Protein AF-A0A352RT41-F1 (afdb_monomer)

Foldseek 3Di:
DVLVVLVVVLVVQLPPPDLDDDDDPSCPPDDPVSSVVSVVSVVVSVVVND

Nearest PDB structures (foldseek):
  5c22-assembly4_D  TM=4.209E-01  e=7.170E+00  Escherichia coli

Structure (mmCIF, N/CA/C/O backbone):
data_AF-A0A352RT41-F1
#
_entry.id   AF-A0A352RT41-F1
#
loop_
_atom_site.group_PDB
_atom_site.id
_atom_site.type_symbol
_atom_site.label_atom_id
_atom_site.label_alt_id
_atom_site.label_comp_id
_atom_site.label_asym_id
_atom_site.label_entity_id
_atom_site.label_seq_id
_atom_site.pdbx_PDB_ins_code
_atom_site.Cartn_x
_atom_site.Cartn_y
_atom_site.Cartn_z
_atom_site.occupancy
_atom_site.B_iso_or_equiv
_atom_site.auth_seq_id
_atom_site.auth_comp_id
_atom_site.auth_asym_id
_atom_site.auth_atom_id
_atom_site.pdbx_PDB_model_num
ATOM 1 N N . SER A 1 1 ? 15.189 -7.240 -2.676 1.00 69.56 1 SER A N 1
ATOM 2 C CA . SER A 1 1 ? 14.861 -6.420 -3.864 1.00 69.56 1 SER A CA 1
ATOM 3 C C . SER A 1 1 ? 13.881 -5.314 -3.475 1.00 69.56 1 SER A C 1
ATOM 5 O O . SER A 1 1 ? 13.316 -5.377 -2.386 1.00 69.56 1 SER A O 1
ATOM 7 N N . GLY A 1 2 ? 13.656 -4.311 -4.336 1.00 72.62 2 GLY A N 1
ATOM 8 C CA . GLY A 1 2 ? 12.658 -3.256 -4.080 1.00 72.62 2 GLY A CA 1
ATOM 9 C C . GLY A 1 2 ? 11.252 -3.805 -3.783 1.00 72.62 2 GLY A C 1
ATOM 10 O O . GLY A 1 2 ? 10.589 -3.326 -2.868 1.00 72.62 2 GLY A O 1
ATOM 11 N N . GLY A 1 3 ? 10.854 -4.901 -4.445 1.00 71.12 3 GLY A N 1
ATOM 12 C CA . GLY A 1 3 ? 9.566 -5.565 -4.212 1.00 71.12 3 GLY A CA 1
ATOM 13 C C . GLY A 1 3 ? 9.385 -6.152 -2.808 1.00 71.12 3 GLY A C 1
ATOM 14 O O . GLY A 1 3 ? 8.290 -6.099 -2.255 1.00 71.12 3 GLY A O 1
ATOM 15 N N . GLU A 1 4 ? 10.451 -6.660 -2.185 1.00 77.69 4 GLU A N 1
ATOM 16 C CA . GLU A 1 4 ? 10.392 -7.161 -0.802 1.00 77.69 4 GLU A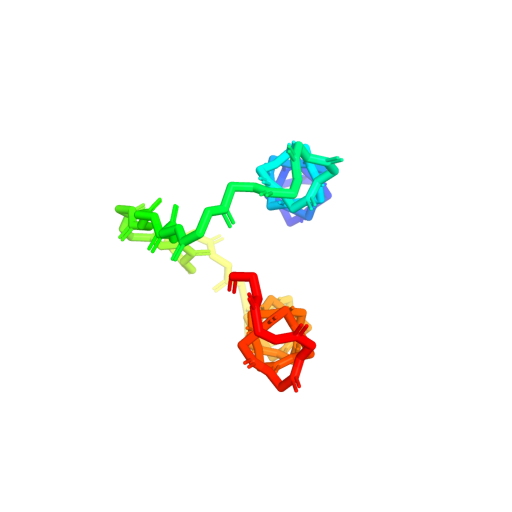 CA 1
ATOM 17 C C . GLU A 1 4 ? 10.199 -6.024 0.207 1.00 77.69 4 GLU A C 1
ATOM 19 O O . GLU A 1 4 ? 9.363 -6.129 1.103 1.00 77.69 4 GLU A O 1
ATOM 24 N N . GLN A 1 5 ? 10.919 -4.910 0.033 1.00 77.56 5 GLN A N 1
ATOM 25 C CA . GLN A 1 5 ? 10.768 -3.720 0.880 1.00 77.56 5 GLN A CA 1
ATOM 26 C C . GLN A 1 5 ? 9.364 -3.115 0.774 1.00 77.56 5 GLN A C 1
ATOM 28 O O . GLN A 1 5 ? 8.795 -2.687 1.779 1.00 77.56 5 GLN A O 1
ATOM 33 N N . GLN A 1 6 ? 8.778 -3.138 -0.421 1.00 73.56 6 GLN A N 1
ATOM 34 C CA . GLN A 1 6 ? 7.432 -2.630 -0.665 1.00 73.56 6 GLN A CA 1
ATOM 35 C C . GLN A 1 6 ? 6.359 -3.475 0.020 1.00 73.56 6 GLN A C 1
ATOM 37 O O . GLN A 1 6 ? 5.499 -2.926 0.708 1.00 73.56 6 GLN A O 1
ATOM 42 N N . ARG A 1 7 ? 6.463 -4.809 -0.076 1.00 75.44 7 ARG A N 1
ATOM 43 C CA . ARG A 1 7 ? 5.578 -5.733 0.651 1.00 75.44 7 ARG A CA 1
ATOM 44 C C . ARG A 1 7 ? 5.625 -5.503 2.159 1.00 75.44 7 ARG A C 1
ATOM 46 O O . ARG A 1 7 ? 4.577 -5.436 2.793 1.00 75.44 7 ARG A O 1
ATOM 53 N N . VAL A 1 8 ? 6.822 -5.330 2.728 1.00 78.88 8 VAL A N 1
ATOM 54 C CA . VAL A 1 8 ? 6.985 -5.051 4.165 1.00 78.88 8 VAL A CA 1
ATOM 55 C C . VAL A 1 8 ? 6.350 -3.711 4.543 1.00 78.88 8 VAL A C 1
ATOM 57 O O . VAL A 1 8 ? 5.666 -3.6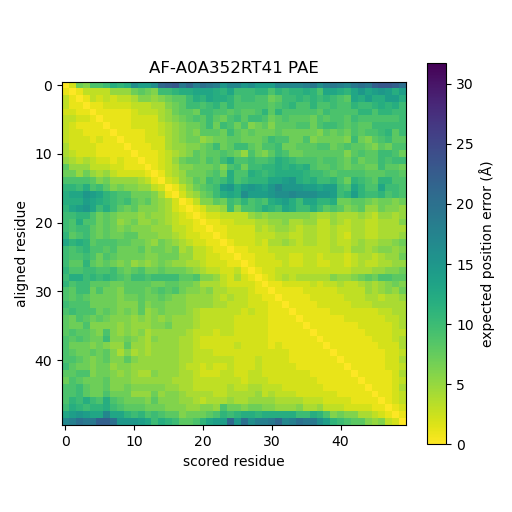32 5.560 1.00 78.88 8 VAL A O 1
ATOM 60 N N . ASN A 1 9 ? 6.531 -2.663 3.736 1.00 75.75 9 ASN A N 1
ATOM 61 C CA . ASN A 1 9 ? 5.935 -1.353 4.008 1.00 75.75 9 ASN A CA 1
ATOM 62 C C . ASN A 1 9 ? 4.397 -1.398 3.996 1.00 75.75 9 ASN A C 1
ATOM 64 O O . ASN A 1 9 ? 3.781 -0.826 4.895 1.00 75.75 9 ASN A O 1
ATOM 68 N N . ILE A 1 10 ? 3.792 -2.114 3.041 1.00 74.94 10 ILE A N 1
ATOM 69 C CA . ILE A 1 10 ? 2.334 -2.310 2.980 1.00 74.94 10 ILE A CA 1
ATOM 70 C C . ILE A 1 10 ? 1.858 -3.104 4.194 1.00 74.94 10 ILE A C 1
ATOM 72 O O . ILE A 1 10 ? 0.992 -2.630 4.922 1.00 74.94 10 ILE A O 1
ATOM 76 N N . ALA A 1 11 ? 2.480 -4.251 4.483 1.00 76.31 11 ALA A N 1
ATOM 77 C CA . ALA A 1 11 ? 2.123 -5.072 5.638 1.00 76.31 11 ALA A CA 1
ATOM 78 C C . ALA A 1 11 ? 2.185 -4.277 6.955 1.00 76.31 11 ALA A C 1
ATOM 80 O O . ALA A 1 11 ? 1.277 -4.378 7.776 1.00 76.31 11 ALA A O 1
ATOM 81 N N . ARG A 1 12 ? 3.197 -3.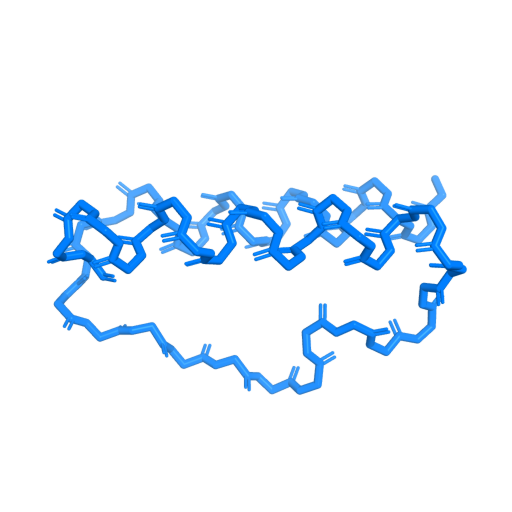414 7.139 1.00 73.31 12 ARG A N 1
ATOM 82 C CA . ARG A 1 12 ? 3.276 -2.524 8.313 1.00 73.31 12 ARG A CA 1
ATOM 83 C C . ARG A 1 12 ? 2.115 -1.531 8.397 1.00 73.31 12 ARG A C 1
ATOM 85 O O . ARG A 1 12 ? 1.665 -1.254 9.503 1.00 73.31 12 ARG A O 1
ATOM 92 N N . GLY A 1 13 ? 1.641 -1.000 7.269 1.00 70.12 13 GLY A N 1
ATOM 93 C CA . GLY A 1 13 ? 0.472 -0.114 7.235 1.00 70.12 13 GLY A CA 1
ATOM 94 C C . GLY A 1 13 ? -0.823 -0.820 7.653 1.00 70.12 13 GLY A C 1
ATOM 95 O O . GLY A 1 13 ? -1.665 -0.218 8.317 1.00 70.12 13 GLY A O 1
ATOM 96 N N . LEU A 1 14 ? -0.939 -2.115 7.340 1.00 70.88 14 LEU A N 1
ATOM 97 C CA . LEU A 1 14 ? -2.137 -2.925 7.586 1.00 70.88 14 LEU A CA 1
ATOM 98 C C . LEU A 1 14 ? -2.258 -3.469 9.021 1.00 70.88 14 LEU A C 1
ATOM 100 O O . LEU A 1 14 ? -3.364 -3.748 9.478 1.00 70.88 14 LEU A O 1
ATOM 104 N N . ILE A 1 15 ? -1.147 -3.594 9.758 1.00 71.81 15 ILE A N 1
ATOM 105 C CA . ILE A 1 15 ? -1.122 -4.171 11.120 1.00 71.81 15 ILE A CA 1
ATOM 106 C C . ILE A 1 15 ? -1.858 -3.298 12.156 1.00 71.81 15 ILE A C 1
ATOM 108 O O . ILE A 1 15 ? -2.317 -3.808 13.175 1.00 71.81 15 ILE A O 1
ATOM 112 N N . GLY A 1 16 ? -1.994 -1.990 11.919 1.00 68.00 16 GLY A N 1
ATOM 113 C CA . GLY A 1 16 ? -2.509 -1.053 12.924 1.00 68.00 16 GLY A CA 1
ATOM 114 C C . GLY A 1 16 ? -4.031 -1.007 13.098 1.00 68.00 16 GLY A C 1
ATOM 115 O O . GLY A 1 16 ? -4.492 -0.311 13.996 1.00 68.00 16 GLY A O 1
ATOM 116 N N . GLY A 1 17 ? -4.815 -1.698 12.258 1.00 66.25 17 GLY A N 1
ATOM 117 C CA . GLY A 1 17 ? -6.283 -1.611 12.309 1.00 66.25 17 GLY A CA 1
ATOM 118 C C . GLY A 1 17 ? -6.812 -0.187 12.099 1.00 66.25 17 GLY A C 1
ATOM 119 O O . GLY A 1 17 ? -7.845 0.183 12.654 1.00 66.25 17 GLY A O 1
ATOM 120 N N . HIS A 1 18 ? -6.071 0.636 11.353 1.00 71.44 18 HIS A N 1
ATOM 121 C CA . HIS A 1 18 ? -6.502 1.986 11.018 1.00 71.44 18 HIS A CA 1
ATOM 122 C C . HIS A 1 18 ? -7.772 1.905 10.165 1.00 71.44 18 HIS A C 1
ATOM 124 O O . HIS A 1 18 ? -7.839 1.030 9.317 1.00 71.44 18 HIS A O 1
ATOM 130 N N . PRO A 1 19 ? -8.755 2.800 10.356 1.00 71.75 19 PRO A N 1
ATOM 131 C CA . PRO A 1 19 ? -9.983 2.810 9.555 1.00 71.75 19 PRO A CA 1
ATOM 132 C C . PRO A 1 19 ? -9.786 3.409 8.151 1.00 71.75 19 PRO A C 1
ATOM 134 O O . PRO A 1 19 ? -10.746 3.537 7.394 1.00 71.75 19 PRO A O 1
ATOM 137 N N . ILE A 1 20 ? -8.583 3.920 7.863 1.00 76.25 20 ILE A N 1
ATOM 138 C CA . ILE A 1 20 ? -8.242 4.607 6.620 1.00 76.25 20 ILE A CA 1
ATOM 139 C C . ILE A 1 20 ? -6.819 4.214 6.229 1.00 76.25 20 ILE A C 1
ATOM 141 O O . ILE A 1 20 ? -5.867 4.450 6.979 1.00 76.25 20 ILE A O 1
ATOM 145 N N . LEU A 1 21 ? -6.682 3.704 5.009 1.00 78.62 21 LEU A N 1
ATOM 146 C CA . LEU A 1 21 ? -5.414 3.390 4.366 1.00 78.62 21 LEU A CA 1
ATOM 147 C C . LEU A 1 21 ? -5.064 4.467 3.325 1.00 78.62 21 LEU A C 1
ATOM 149 O O . LEU A 1 21 ? -5.729 4.592 2.298 1.00 78.62 21 LEU A O 1
ATOM 153 N N . LEU A 1 22 ? -4.008 5.247 3.578 1.00 81.75 22 LEU A N 1
ATOM 154 C CA . LEU A 1 22 ? -3.452 6.209 2.619 1.00 81.75 22 LEU A CA 1
ATOM 155 C C . LEU A 1 22 ? -2.218 5.614 1.945 1.00 81.75 22 LEU A C 1
ATOM 157 O O . LEU A 1 22 ? -1.284 5.177 2.616 1.00 81.75 22 LEU A O 1
ATOM 161 N N . LEU A 1 23 ? -2.215 5.619 0.615 1.00 83.25 23 LEU A N 1
ATOM 162 C CA . LEU A 1 23 ? -1.166 5.026 -0.203 1.00 83.25 23 LEU A CA 1
ATOM 163 C C . LEU A 1 23 ? -0.684 6.056 -1.222 1.00 83.25 23 LEU A C 1
ATOM 165 O O . LEU A 1 23 ? -1.446 6.428 -2.111 1.00 83.25 23 LEU A O 1
ATOM 169 N N . ASP A 1 24 ? 0.570 6.485 -1.108 1.00 84.06 24 ASP A N 1
ATOM 170 C CA . ASP A 1 24 ? 1.212 7.318 -2.125 1.00 84.06 24 ASP A CA 1
ATOM 171 C C . ASP A 1 24 ? 2.073 6.435 -3.031 1.00 84.06 24 ASP A C 1
ATOM 173 O O . ASP A 1 24 ? 2.954 5.715 -2.559 1.00 84.06 24 ASP A O 1
ATOM 177 N N . GLU A 1 25 ? 1.727 6.415 -4.317 1.00 85.69 25 GLU A N 1
ATOM 178 C CA . GLU A 1 25 ? 2.333 5.579 -5.359 1.00 85.69 25 GLU A CA 1
ATOM 179 C C . GLU A 1 25 ? 2.693 4.132 -4.926 1.00 85.69 25 GLU A C 1
ATOM 181 O O . GLU A 1 25 ? 3.821 3.671 -5.134 1.00 85.69 25 GLU A O 1
ATOM 186 N N . PRO A 1 26 ? 1.748 3.327 -4.389 1.00 81.94 26 PRO A N 1
ATOM 187 C CA . PRO A 1 26 ? 2.047 2.056 -3.713 1.00 81.94 26 PRO A CA 1
ATOM 188 C C . PRO A 1 26 ? 2.590 0.954 -4.623 1.00 81.94 26 PRO A C 1
ATOM 190 O O . PRO A 1 26 ? 2.867 -0.143 -4.153 1.00 81.94 26 PRO A O 1
ATOM 193 N N . THR A 1 27 ? 2.732 1.210 -5.921 1.00 86.06 27 THR A N 1
ATOM 194 C CA . THR A 1 27 ? 3.243 0.269 -6.928 1.00 86.06 27 THR A CA 1
ATOM 195 C C . THR A 1 27 ? 4.381 0.863 -7.760 1.00 86.06 27 THR A C 1
ATOM 197 O O . THR A 1 27 ? 4.781 0.269 -8.765 1.00 86.06 27 THR A O 1
ATOM 200 N N . ALA A 1 28 ? 4.904 2.035 -7.375 1.00 86.31 28 ALA A N 1
ATOM 201 C CA . ALA A 1 28 ? 6.056 2.633 -8.036 1.00 86.31 28 ALA A CA 1
ATOM 202 C C . ALA A 1 28 ? 7.240 1.662 -8.014 1.00 86.31 28 ALA A C 1
ATOM 204 O O . ALA A 1 28 ? 7.466 0.967 -7.026 1.00 86.31 28 ALA A O 1
ATOM 205 N N . SER A 1 29 ? 7.985 1.612 -9.118 1.00 84.00 29 SER A N 1
ATOM 206 C CA . SER A 1 29 ? 9.200 0.796 -9.260 1.00 84.00 29 SER A CA 1
ATOM 207 C C . SER A 1 29 ? 9.020 -0.726 -9.108 1.00 84.00 29 SER A C 1
ATOM 209 O O . SER A 1 29 ? 10.017 -1.443 -9.020 1.00 84.00 29 SER A O 1
ATOM 211 N N . LEU A 1 30 ? 7.781 -1.239 -9.112 1.00 83.69 30 LEU A N 1
ATOM 212 C CA . LEU A 1 30 ? 7.504 -2.677 -9.146 1.00 83.69 30 LEU A CA 1
ATOM 213 C C . LEU A 1 30 ? 7.345 -3.194 -10.575 1.00 83.69 30 LEU A C 1
ATOM 215 O O . LEU A 1 30 ? 6.655 -2.583 -11.399 1.00 83.69 30 LEU A O 1
ATOM 219 N N . ASP A 1 31 ? 7.919 -4.371 -10.823 1.00 87.56 31 ASP A N 1
ATOM 220 C CA . ASP A 1 31 ? 7.558 -5.217 -11.960 1.00 87.56 31 ASP A CA 1
ATOM 221 C C . ASP A 1 31 ? 6.102 -5.720 -11.861 1.00 87.56 31 ASP A C 1
ATOM 223 O O . ASP A 1 31 ? 5.408 -5.520 -10.858 1.00 87.56 31 ASP A O 1
ATOM 227 N N . ALA A 1 32 ? 5.615 -6.331 -12.943 1.00 87.75 32 ALA A N 1
ATOM 228 C CA . ALA A 1 32 ? 4.217 -6.732 -13.079 1.00 87.75 32 ALA A CA 1
ATOM 229 C C . ALA A 1 32 ? 3.775 -7.749 -12.012 1.00 87.75 32 ALA A C 1
ATOM 231 O O . ALA A 1 32 ? 2.697 -7.589 -11.435 1.00 87.75 32 ALA A O 1
ATOM 232 N N . ASP A 1 33 ? 4.617 -8.739 -11.708 1.00 87.12 33 ASP A N 1
ATOM 233 C CA . ASP A 1 33 ? 4.301 -9.793 -10.741 1.00 87.12 33 ASP A CA 1
ATOM 234 C C . ASP A 1 33 ? 4.217 -9.219 -9.323 1.00 87.12 33 ASP A C 1
ATOM 236 O O . ASP A 1 33 ? 3.247 -9.442 -8.596 1.00 87.12 33 ASP A O 1
ATOM 240 N N . ASN A 1 34 ? 5.193 -8.391 -8.938 1.00 82.25 34 ASN A N 1
ATOM 241 C CA . ASN A 1 34 ? 5.196 -7.748 -7.628 1.00 82.25 34 ASN A CA 1
ATOM 242 C C . ASN A 1 34 ? 4.055 -6.731 -7.479 1.00 82.25 34 ASN A C 1
ATOM 244 O O . ASN A 1 34 ? 3.479 -6.609 -6.396 1.00 82.25 34 ASN A O 1
ATOM 248 N N . ARG A 1 35 ? 3.687 -6.027 -8.557 1.00 86.31 35 ARG A N 1
ATOM 249 C CA . ARG A 1 35 ? 2.529 -5.123 -8.581 1.00 86.31 35 ARG A CA 1
ATOM 250 C C . ARG A 1 35 ? 1.225 -5.874 -8.322 1.00 86.31 35 ARG A C 1
ATOM 252 O O . ARG A 1 35 ? 0.406 -5.378 -7.552 1.00 86.31 35 ARG A O 1
ATOM 259 N N . ALA A 1 36 ? 1.036 -7.045 -8.931 1.00 88.50 36 ALA A N 1
ATOM 260 C CA . ALA A 1 36 ? -0.163 -7.854 -8.727 1.00 88.50 36 ALA A CA 1
ATOM 261 C C . ALA A 1 36 ? -0.317 -8.265 -7.255 1.00 88.50 36 ALA A C 1
ATOM 263 O O . ALA A 1 36 ? -1.376 -8.059 -6.671 1.00 88.50 36 ALA A O 1
ATOM 264 N N . VAL A 1 37 ? 0.767 -8.732 -6.627 1.00 87.06 37 VAL A N 1
AT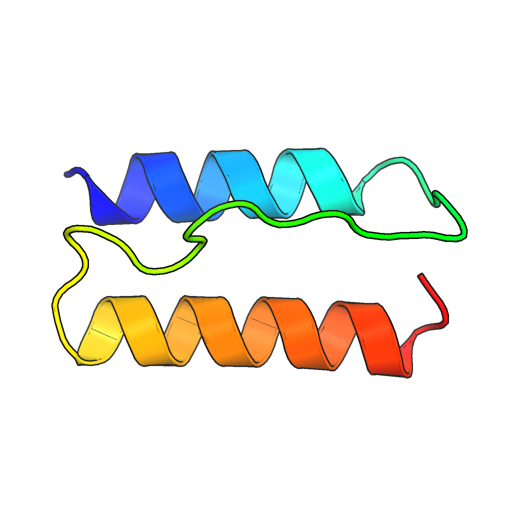OM 265 C CA . VAL A 1 37 ? 0.772 -9.098 -5.200 1.00 87.06 37 VAL A CA 1
ATOM 266 C C . VAL A 1 37 ? 0.385 -7.915 -4.310 1.00 87.06 37 VAL A C 1
ATOM 268 O O . VAL A 1 37 ? -0.422 -8.060 -3.399 1.00 87.06 37 VAL A O 1
ATOM 271 N N . VAL A 1 38 ? 0.935 -6.728 -4.574 1.00 85.44 38 VAL A N 1
ATOM 272 C CA . VAL A 1 38 ? 0.599 -5.518 -3.810 1.00 85.44 38 VAL A CA 1
ATOM 273 C C . VAL A 1 38 ? -0.873 -5.135 -3.951 1.00 85.44 38 VAL A C 1
ATOM 275 O O . VAL A 1 38 ? -1.506 -4.782 -2.959 1.00 85.44 38 VAL A O 1
ATOM 278 N N . ILE A 1 39 ? -1.423 -5.210 -5.164 1.00 88.81 39 ILE A N 1
ATOM 279 C CA . ILE A 1 39 ? -2.838 -4.915 -5.413 1.00 88.81 39 ILE A CA 1
ATOM 280 C C . ILE A 1 39 ? -3.742 -5.881 -4.639 1.00 88.81 39 ILE A C 1
ATOM 282 O O . ILE A 1 39 ? -4.719 -5.427 -4.046 1.00 88.81 39 ILE A O 1
ATOM 286 N N . GLU A 1 40 ? -3.417 -7.175 -4.604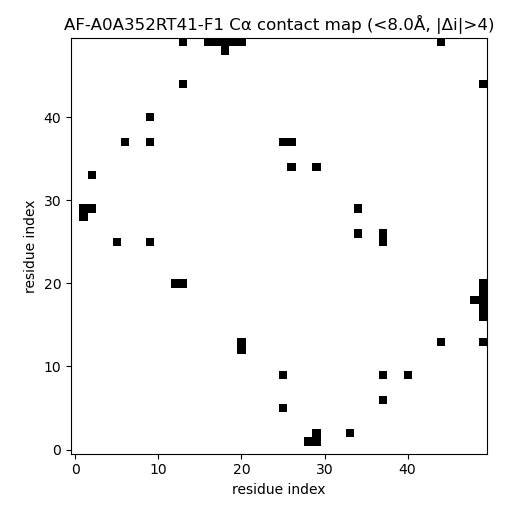 1.00 89.62 40 GLU A N 1
ATOM 287 C CA . GLU A 1 40 ? -4.196 -8.156 -3.838 1.00 89.62 40 GLU A CA 1
ATOM 288 C C . GLU A 1 40 ? -4.161 -7.869 -2.333 1.00 89.62 40 GLU A C 1
ATOM 290 O O . GLU A 1 40 ? -5.215 -7.802 -1.709 1.00 89.62 40 GLU A O 1
ATOM 295 N N . LEU A 1 41 ? -2.994 -7.550 -1.766 1.00 85.38 41 LEU A N 1
ATOM 296 C CA . LEU A 1 41 ? -2.885 -7.184 -0.345 1.00 85.38 41 LEU A CA 1
ATOM 297 C C . LEU A 1 41 ? -3.731 -5.952 0.018 1.00 85.38 41 LEU A C 1
ATOM 299 O O . LEU A 1 41 ? -4.330 -5.892 1.090 1.00 85.38 41 LEU A O 1
ATOM 303 N N . ILE A 1 42 ? -3.792 -4.959 -0.875 1.00 86.06 42 ILE A N 1
ATOM 304 C CA . ILE A 1 42 ? -4.638 -3.772 -0.681 1.00 86.06 42 ILE A CA 1
ATOM 305 C C . ILE A 1 42 ? -6.124 -4.156 -0.736 1.00 86.06 42 ILE A C 1
ATOM 307 O O . ILE A 1 42 ? -6.919 -3.648 0.052 1.00 86.06 42 ILE A O 1
ATOM 311 N N . ARG A 1 43 ? -6.517 -5.053 -1.647 1.00 87.62 43 ARG A N 1
ATOM 312 C CA . ARG A 1 43 ? -7.906 -5.532 -1.755 1.00 87.62 43 ARG A CA 1
ATOM 313 C C . ARG A 1 43 ? -8.342 -6.316 -0.526 1.00 87.62 43 ARG A C 1
ATOM 315 O O . ARG A 1 43 ? -9.450 -6.093 -0.047 1.00 87.62 43 ARG A O 1
ATOM 322 N N . GLU A 1 44 ? -7.484 -7.194 -0.020 1.00 85.25 44 GLU A N 1
ATOM 323 C CA . GLU A 1 44 ? -7.730 -7.957 1.206 1.00 85.25 44 GLU A CA 1
ATOM 324 C C . GLU A 1 44 ? -7.954 -7.017 2.396 1.00 85.25 44 GLU A C 1
ATOM 326 O O . GLU A 1 44 ? -8.949 -7.143 3.107 1.00 85.25 44 GLU A O 1
ATOM 331 N N . ALA A 1 45 ? -7.105 -5.997 2.549 1.00 80.94 45 ALA A N 1
ATOM 332 C CA . ALA A 1 45 ? -7.262 -4.988 3.594 1.00 80.94 45 ALA A CA 1
ATOM 333 C C . ALA A 1 45 ? -8.611 -4.252 3.532 1.00 80.94 45 ALA A C 1
ATOM 335 O O . ALA 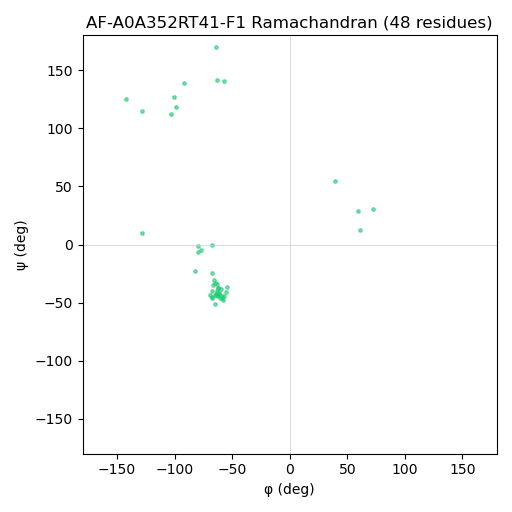A 1 45 ? -9.314 -4.167 4.541 1.00 80.94 45 ALA A O 1
ATOM 336 N N . LEU A 1 46 ? -9.002 -3.791 2.337 1.00 81.62 46 LEU A N 1
ATOM 337 C CA . LEU A 1 46 ? -10.277 -3.105 2.120 1.00 81.62 46 LEU A CA 1
ATOM 338 C C . LEU A 1 46 ? -11.480 -4.015 2.407 1.00 81.62 46 LEU A C 1
ATOM 340 O O . LEU A 1 46 ? -12.471 -3.565 2.982 1.00 81.62 46 LEU A O 1
ATOM 344 N N . ALA A 1 47 ? -11.407 -5.292 2.019 1.00 82.94 47 ALA A N 1
ATOM 345 C CA . ALA A 1 47 ? -12.465 -6.271 2.273 1.00 82.94 47 ALA A CA 1
ATOM 346 C C . ALA A 1 47 ? -12.649 -6.557 3.773 1.00 82.94 47 ALA A C 1
ATOM 348 O O . ALA A 1 47 ? -13.763 -6.824 4.221 1.00 82.94 47 ALA A O 1
ATOM 349 N N . GLU A 1 48 ? -11.574 -6.458 4.554 1.00 81.12 48 GLU A N 1
ATOM 350 C CA . GLU A 1 48 ? -11.591 -6.599 6.012 1.00 81.12 48 GLU A CA 1
ATOM 351 C C . GLU A 1 48 ? -12.059 -5.325 6.743 1.00 81.12 48 GLU A C 1
ATOM 353 O O . GLU A 1 48 ? -12.166 -5.331 7.972 1.00 81.12 48 GLU A O 1
ATOM 358 N N . GLY A 1 49 ? -12.372 -4.247 6.011 1.00 69.81 49 GLY A N 1
ATOM 359 C CA . GLY A 1 49 ? -12.831 -2.977 6.576 1.00 69.81 49 GLY A CA 1
ATOM 360 C C . GLY A 1 49 ? -11.727 -2.187 7.283 1.00 69.81 49 GLY A C 1
ATOM 361 O O . GLY A 1 49 ? -12.017 -1.487 8.255 1.0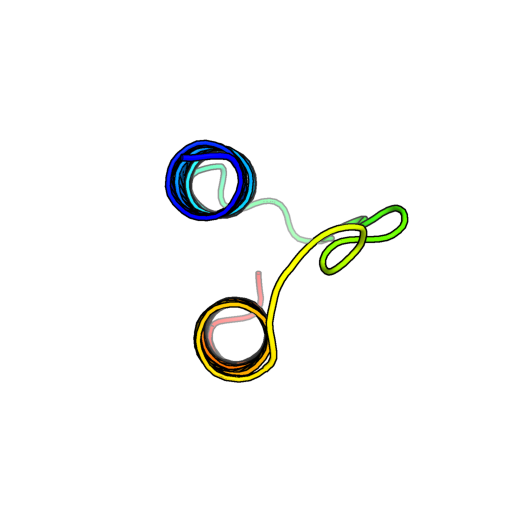0 69.81 49 GLY A O 1
ATOM 362 N N . ARG A 1 50 ? -10.479 -2.337 6.824 1.00 59.97 50 ARG A N 1
ATOM 363 C CA . ARG A 1 50 ? -9.305 -1.574 7.270 1.00 59.97 50 ARG A CA 1
ATOM 364 C C . ARG A 1 50 ? -8.876 -0.570 6.198 1.00 59.97 50 ARG A C 1
ATOM 366 O O . ARG A 1 50 ? -8.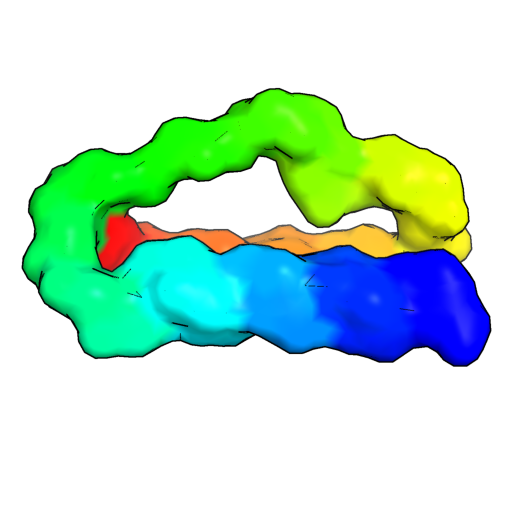933 -0.928 5.001 1.00 59.97 50 ARG A O 1
#

Secondary structure (DSSP, 8-state):
-HHHHHHHHHHHHHTT--S----SSTTTT--HHHHH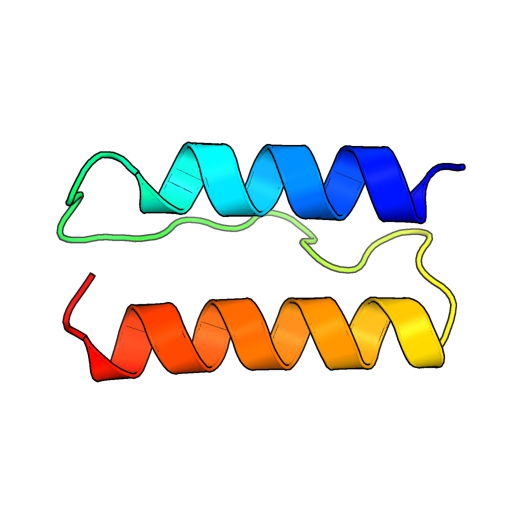HHHHHHHHHHHTT-

Sequence (50 aa):
SGGEQQRVNIARGLIGGHPILLLDEPTASLDADNRAVVIELIREALAEGR

Solvent-accessible surface area (backbone atoms only — not comparable to full-atom values): 3093 Å² total; per-residue (Å²): 108,72,56,57,58,50,53,52,54,52,53,61,64,61,72,70,69,44,82,68,80,86,75,78,69,83,53,68,94,43,55,72,70,54,33,50,54,51,52,49,55,53,50,54,38,50,75,73,68,51

pLDDT: mean 79.39, std 7.09, range [59.97, 89.62]

Mean predicted aligned error: 5.96 Å

Radius of gyration: 10.53 Å; Cα contacts (8 Å, |Δi|>4): 24; chains: 1; bounding box: 28×17×26 Å